Protein AF-A0A7C7MD34-F1 (afdb_monomer_lite)

Structure (mmCIF, N/CA/C/O backbone):
data_AF-A0A7C7MD34-F1
#
_entry.id   AF-A0A7C7MD34-F1
#
loop_
_atom_site.group_PDB
_atom_site.id
_atom_site.type_symbol
_atom_site.label_atom_id
_atom_site.label_alt_id
_atom_site.label_comp_id
_atom_site.label_asym_id
_atom_site.label_entity_id
_atom_site.label_seq_id
_atom_site.pdbx_PDB_ins_code
_atom_site.Cartn_x
_atom_site.Cartn_y
_atom_site.Cartn_z
_atom_site.occupancy
_atom_site.B_iso_or_equiv
_atom_site.auth_seq_id
_atom_site.auth_comp_id
_atom_site.auth_asym_id
_atom_site.auth_atom_id
_atom_site.pdbx_PDB_model_num
ATOM 1 N N . MET A 1 1 ? 6.669 -6.826 -35.133 1.00 47.53 1 MET A N 1
ATOM 2 C CA . MET A 1 1 ? 7.346 -7.184 -33.868 1.00 47.53 1 MET A CA 1
ATOM 3 C C . MET A 1 1 ? 7.899 -5.889 -33.312 1.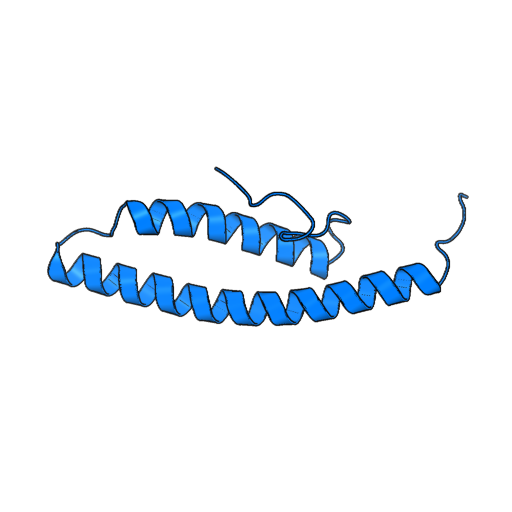00 47.53 1 MET A C 1
ATOM 5 O O . MET A 1 1 ? 8.934 -5.423 -33.766 1.00 47.53 1 MET A O 1
ATOM 9 N N . GLU A 1 2 ? 7.079 -5.226 -32.504 1.00 48.88 2 GLU A N 1
ATOM 10 C CA . GLU A 1 2 ? 7.242 -3.829 -32.090 1.00 48.88 2 GLU A CA 1
ATOM 11 C C . GLU A 1 2 ? 8.374 -3.690 -31.063 1.00 48.88 2 GLU A C 1
ATOM 13 O O . GLU A 1 2 ? 8.627 -4.618 -30.299 1.00 48.88 2 GLU A O 1
ATOM 18 N N . ALA A 1 3 ? 9.104 -2.575 -31.129 1.00 54.06 3 ALA A N 1
ATOM 19 C CA . ALA A 1 3 ? 10.425 -2.356 -30.541 1.00 54.06 3 ALA A CA 1
ATOM 20 C C . ALA A 1 3 ? 10.607 -2.931 -29.123 1.00 54.06 3 ALA A C 1
ATOM 22 O O . ALA A 1 3 ? 9.902 -2.569 -28.183 1.00 54.06 3 ALA A O 1
ATOM 23 N N . ALA A 1 4 ? 11.614 -3.794 -28.963 1.00 62.22 4 ALA A N 1
ATOM 24 C CA . ALA A 1 4 ? 12.053 -4.269 -27.661 1.00 62.22 4 ALA A CA 1
ATOM 25 C C . ALA A 1 4 ? 12.423 -3.067 -26.772 1.00 62.22 4 ALA A C 1
ATOM 27 O O . ALA A 1 4 ? 13.300 -2.276 -27.117 1.00 62.22 4 ALA A O 1
ATOM 28 N N . TYR A 1 5 ? 11.730 -2.938 -25.643 1.00 61.31 5 TYR A N 1
ATOM 29 C CA . TYR A 1 5 ? 11.911 -1.887 -24.641 1.00 61.31 5 TYR A CA 1
ATOM 30 C C . TYR A 1 5 ? 13.404 -1.632 -24.331 1.00 61.31 5 TYR A C 1
ATOM 32 O O . TYR A 1 5 ? 14.134 -2.592 -24.044 1.00 61.31 5 TYR A O 1
ATOM 40 N N . PRO A 1 6 ? 13.889 -0.375 -24.343 1.00 78.62 6 PRO A N 1
ATOM 41 C CA . PRO A 1 6 ? 15.301 -0.094 -24.107 1.00 78.62 6 PRO A CA 1
ATOM 42 C C . PRO A 1 6 ? 15.701 -0.459 -22.666 1.00 78.62 6 PRO A C 1
ATOM 44 O O . PRO A 1 6 ? 14.949 -0.267 -21.711 1.00 78.62 6 PRO A O 1
ATOM 47 N N . VAL A 1 7 ? 16.920 -0.989 -22.489 1.00 80.56 7 VAL A N 1
ATOM 48 C CA . VAL A 1 7 ? 17.426 -1.527 -21.203 1.00 80.56 7 VAL A CA 1
ATOM 49 C C . VAL A 1 7 ? 17.310 -0.520 -20.052 1.00 80.56 7 VAL A C 1
ATOM 51 O O . VAL A 1 7 ? 17.030 -0.905 -18.919 1.00 80.56 7 VAL A O 1
ATOM 54 N N . LYS A 1 8 ? 17.469 0.774 -20.346 1.00 84.25 8 LYS A N 1
ATOM 55 C CA . LYS A 1 8 ? 17.345 1.868 -19.376 1.00 84.25 8 LYS A CA 1
ATOM 56 C C . LYS A 1 8 ? 15.989 1.865 -18.663 1.00 84.25 8 LYS A C 1
ATOM 58 O O . LYS A 1 8 ? 15.947 1.947 -17.439 1.00 84.25 8 LYS A O 1
ATOM 63 N N . ASP A 1 9 ? 14.901 1.701 -19.407 1.00 85.19 9 ASP A N 1
ATOM 64 C CA . ASP A 1 9 ? 13.546 1.734 -18.851 1.00 85.19 9 ASP A CA 1
ATOM 65 C C . ASP A 1 9 ? 13.269 0.499 -17.986 1.00 85.19 9 ASP A C 1
ATOM 67 O O . ASP A 1 9 ? 12.594 0.584 -16.959 1.00 85.19 9 ASP A O 1
ATOM 71 N N . ARG A 1 10 ? 13.881 -0.642 -18.333 1.00 86.06 10 ARG A N 1
ATOM 72 C CA . ARG A 1 10 ? 13.833 -1.869 -17.523 1.00 86.06 10 ARG A CA 1
ATOM 73 C C . ARG A 1 10 ? 14.518 -1.679 -16.170 1.00 86.06 10 ARG A C 1
ATOM 75 O O . ARG A 1 10 ? 13.984 -2.116 -15.154 1.00 86.06 10 ARG A O 1
ATOM 82 N N . LEU A 1 11 ? 15.674 -1.015 -16.151 1.00 90.88 11 LEU A N 1
ATOM 83 C CA . LEU A 1 11 ? 16.398 -0.706 -14.913 1.00 90.88 11 LEU A CA 1
ATOM 84 C C . LEU A 1 11 ? 15.618 0.277 -14.034 1.00 90.88 11 LEU A C 1
ATOM 86 O O . LEU A 1 11 ? 15.547 0.085 -12.823 1.00 90.88 11 LEU A O 1
ATOM 90 N N . ILE A 1 12 ? 14.984 1.284 -14.642 1.00 90.75 12 ILE A N 1
ATOM 91 C CA . ILE A 1 12 ? 14.119 2.230 -13.926 1.00 90.75 12 ILE A CA 1
ATOM 92 C C . ILE A 1 12 ? 12.930 1.492 -13.301 1.00 90.75 12 ILE A C 1
ATOM 94 O O . ILE A 1 12 ? 12.678 1.657 -12.108 1.00 90.75 12 ILE A O 1
ATOM 98 N N . LYS A 1 13 ? 12.234 0.629 -14.057 1.00 88.94 13 LYS A N 1
ATOM 99 C CA . LYS A 1 13 ? 11.147 -0.194 -13.504 1.00 88.94 13 LYS A CA 1
ATOM 100 C C . LYS A 1 13 ? 11.646 -1.065 -12.350 1.00 88.94 13 LYS A C 1
ATOM 102 O O . LYS A 1 13 ? 11.015 -1.074 -11.301 1.00 88.94 13 LYS A O 1
ATOM 107 N N . GLY A 1 14 ? 12.796 -1.723 -12.502 1.00 92.69 14 GLY A N 1
ATOM 108 C CA . GLY A 1 14 ? 13.418 -2.512 -11.435 1.00 92.69 14 GLY A CA 1
ATOM 109 C C . GLY A 1 14 ? 13.695 -1.701 -10.162 1.00 92.69 14 GLY A C 1
ATOM 110 O O . GLY A 1 14 ? 13.407 -2.172 -9.064 1.00 92.69 14 GLY A O 1
ATOM 111 N N . LEU A 1 15 ? 14.170 -0.459 -10.292 1.00 94.31 15 LEU A N 1
ATOM 112 C CA . LEU A 1 15 ? 14.362 0.446 -9.154 1.00 94.31 15 LEU A CA 1
ATOM 113 C C . LEU A 1 15 ? 13.035 0.769 -8.452 1.00 94.31 15 LEU A C 1
ATOM 115 O O . LEU A 1 15 ? 12.964 0.715 -7.225 1.00 94.31 15 LEU A O 1
ATOM 119 N N . PHE A 1 16 ? 11.974 1.054 -9.212 1.00 94.12 16 PHE A N 1
ATOM 120 C CA . PHE A 1 16 ? 10.641 1.250 -8.636 1.00 94.12 16 PHE A CA 1
ATOM 121 C C . PHE A 1 16 ? 10.116 -0.021 -7.965 1.00 94.12 16 PHE A C 1
ATOM 123 O O . PHE A 1 16 ? 9.522 0.069 -6.897 1.00 94.12 16 PHE A O 1
ATOM 130 N N . VAL A 1 17 ? 10.356 -1.204 -8.534 1.00 95.44 17 VAL A N 1
ATOM 131 C CA . VAL A 1 17 ? 9.978 -2.480 -7.905 1.00 95.44 17 VAL A CA 1
ATOM 132 C C . VAL A 1 17 ? 10.669 -2.638 -6.548 1.00 95.44 17 VAL A C 1
ATOM 134 O O . VAL A 1 17 ? 10.009 -3.002 -5.578 1.00 95.44 17 VAL A O 1
ATOM 137 N N . LEU A 1 18 ? 11.960 -2.306 -6.438 1.00 96.00 18 LEU A N 1
ATOM 138 C CA . LEU A 1 18 ? 12.682 -2.325 -5.158 1.00 96.00 18 LEU A CA 1
ATOM 139 C C . LEU A 1 18 ? 12.129 -1.295 -4.160 1.00 96.00 18 LEU A C 1
ATOM 141 O O . LEU A 1 18 ? 11.949 -1.614 -2.984 1.00 96.00 18 LEU A O 1
ATOM 145 N N . LEU A 1 19 ? 11.813 -0.085 -4.626 1.00 96.00 19 LEU A N 1
ATOM 146 C CA . LEU A 1 19 ? 11.182 0.956 -3.810 1.00 96.00 19 LEU A CA 1
ATOM 147 C C . LEU A 1 19 ? 9.822 0.494 -3.262 1.00 96.00 19 LEU A C 1
ATOM 149 O O . LEU A 1 19 ? 9.556 0.620 -2.067 1.00 96.00 19 LEU A O 1
ATOM 153 N N . PHE A 1 20 ? 8.972 -0.076 -4.115 1.00 95.75 20 PHE A N 1
ATOM 154 C CA . PHE A 1 20 ? 7.648 -0.551 -3.720 1.00 95.75 20 PHE A CA 1
ATOM 155 C C . PHE A 1 20 ? 7.697 -1.837 -2.893 1.00 95.75 20 PHE A C 1
ATOM 157 O O . PHE A 1 20 ? 6.850 -2.019 -2.026 1.00 95.75 20 PHE A O 1
ATOM 164 N N . MET A 1 21 ? 8.713 -2.686 -3.061 1.00 95.88 21 MET A N 1
ATOM 165 C CA . MET A 1 21 ? 8.997 -3.794 -2.139 1.00 95.88 21 MET A CA 1
ATOM 166 C C . MET A 1 21 ? 9.312 -3.287 -0.726 1.00 95.88 21 MET A C 1
ATOM 168 O O . MET A 1 21 ? 8.804 -3.832 0.255 1.00 95.88 21 MET A O 1
ATOM 172 N N . PHE A 1 22 ? 10.106 -2.219 -0.606 1.00 96.00 22 PHE A N 1
ATOM 173 C CA . PHE A 1 22 ? 10.346 -1.576 0.687 1.00 96.00 22 PHE A CA 1
ATOM 174 C C . PHE A 1 22 ? 9.050 -0.982 1.263 1.00 96.00 22 PHE A C 1
ATOM 176 O O . PHE A 1 22 ? 8.716 -1.238 2.422 1.00 96.00 22 PHE A O 1
ATOM 183 N N . ALA A 1 23 ? 8.270 -0.270 0.443 1.00 94.62 23 ALA A N 1
ATOM 184 C CA . ALA A 1 23 ? 6.969 0.266 0.845 1.00 94.62 23 ALA A CA 1
ATOM 185 C C . ALA A 1 23 ? 5.987 -0.840 1.279 1.00 94.62 23 ALA A C 1
ATOM 187 O O . ALA A 1 23 ? 5.278 -0.676 2.270 1.00 94.62 23 ALA A O 1
ATOM 188 N N . PHE A 1 24 ? 5.983 -1.995 0.611 1.00 95.50 24 PHE A N 1
ATOM 189 C CA . PHE A 1 24 ? 5.189 -3.164 0.997 1.00 95.50 24 PHE A CA 1
ATOM 190 C C . PHE A 1 24 ? 5.581 -3.693 2.386 1.00 95.50 24 PHE A C 1
ATOM 192 O O . PHE A 1 24 ? 4.716 -4.074 3.177 1.00 95.50 24 PHE A O 1
ATOM 199 N N . GLY A 1 25 ? 6.871 -3.651 2.733 1.00 95.38 25 GLY A N 1
ATOM 200 C CA . GLY A 1 25 ? 7.345 -3.933 4.091 1.00 95.38 25 GLY A CA 1
ATOM 201 C C . GLY A 1 25 ? 6.743 -2.986 5.136 1.00 95.38 25 GLY A C 1
ATOM 202 O O . GLY A 1 25 ? 6.250 -3.442 6.171 1.00 95.38 25 GLY A O 1
ATOM 203 N N . VAL A 1 26 ? 6.701 -1.683 4.838 1.00 96.25 26 VAL A N 1
ATOM 204 C CA . VAL A 1 26 ? 6.036 -0.676 5.688 1.00 96.25 26 VAL A CA 1
ATOM 205 C C . VAL A 1 26 ? 4.534 -0.951 5.791 1.00 96.25 26 VAL A C 1
ATOM 207 O O . VAL A 1 26 ? 3.973 -0.878 6.883 1.00 96.25 26 VAL A O 1
ATOM 210 N N . CYS A 1 27 ? 3.888 -1.349 4.692 1.00 96.06 27 CYS A N 1
ATOM 211 C CA . CYS A 1 27 ? 2.475 -1.722 4.693 1.00 96.06 27 CYS A CA 1
ATOM 212 C C . CYS A 1 27 ? 2.205 -2.915 5.619 1.00 96.06 27 CYS A C 1
ATOM 214 O O . CYS A 1 27 ? 1.269 -2.882 6.411 1.00 96.06 27 CYS A O 1
ATOM 216 N N . ARG A 1 28 ? 3.048 -3.953 5.596 1.00 96.00 28 ARG A N 1
ATOM 217 C CA . ARG A 1 28 ? 2.927 -5.078 6.542 1.00 96.00 28 ARG A CA 1
ATOM 218 C C . ARG A 1 28 ? 2.994 -4.620 7.997 1.00 96.00 28 ARG A C 1
ATOM 220 O O . ARG A 1 28 ? 2.213 -5.098 8.813 1.00 96.00 28 ARG A O 1
ATOM 227 N N . PHE A 1 29 ? 3.904 -3.705 8.322 1.00 96.62 29 PHE A N 1
ATOM 228 C CA . PHE A 1 29 ? 3.996 -3.153 9.673 1.00 96.62 29 PHE A CA 1
ATOM 229 C C . PHE A 1 29 ? 2.735 -2.362 10.050 1.00 96.62 29 PHE A C 1
ATOM 231 O O . PHE A 1 29 ? 2.174 -2.566 11.128 1.00 96.62 29 PHE A O 1
ATOM 238 N N . LEU A 1 30 ? 2.244 -1.515 9.142 1.00 96.31 30 LEU A N 1
ATOM 239 C CA . LEU A 1 30 ? 1.018 -0.750 9.350 1.00 96.31 30 LEU A CA 1
ATOM 240 C C . LEU A 1 30 ? -0.208 -1.661 9.508 1.00 96.31 30 LEU A C 1
ATOM 242 O O . LEU A 1 30 ? -1.044 -1.401 10.366 1.00 96.31 30 LEU A O 1
ATOM 246 N N . LEU A 1 31 ? -0.288 -2.763 8.758 1.00 96.69 31 LEU A N 1
ATOM 247 C CA . LEU A 1 31 ? -1.344 -3.763 8.911 1.00 96.69 31 LEU A CA 1
ATOM 248 C C . LEU A 1 31 ? -1.366 -4.340 10.330 1.00 96.69 31 LEU A C 1
ATOM 250 O O . LEU A 1 31 ? -2.430 -4.400 10.943 1.00 96.69 31 LEU A O 1
ATOM 254 N N . CYS A 1 32 ? -0.204 -4.720 10.873 1.00 97.19 32 CYS A N 1
ATOM 255 C CA . CYS A 1 32 ? -0.109 -5.195 12.255 1.00 97.19 32 CYS A CA 1
ATOM 256 C C . CYS A 1 32 ? -0.635 -4.147 13.247 1.00 97.19 32 CYS A C 1
ATOM 258 O O . CYS A 1 32 ? -1.354 -4.492 14.183 1.00 97.19 32 CYS A O 1
ATOM 260 N N . PHE A 1 33 ? -0.318 -2.870 13.021 1.00 97.31 33 PHE A N 1
ATOM 261 C CA . PHE A 1 33 ? -0.802 -1.772 13.854 1.00 97.31 33 PHE A CA 1
ATOM 262 C C . PHE A 1 33 ? -2.323 -1.578 13.749 1.00 97.31 33 PHE A C 1
ATOM 264 O O . PHE A 1 33 ? -2.993 -1.460 14.773 1.00 97.31 33 PHE A O 1
ATOM 271 N N . ILE A 1 34 ? -2.888 -1.616 12.537 1.00 96.31 34 ILE A N 1
ATOM 272 C CA . ILE A 1 34 ? -4.340 -1.540 12.307 1.00 96.31 34 ILE A CA 1
ATOM 273 C C . ILE A 1 34 ? -5.056 -2.685 13.031 1.00 96.31 34 ILE A C 1
ATOM 275 O O . ILE A 1 34 ? -6.044 -2.441 13.719 1.00 96.31 34 ILE A O 1
ATOM 279 N N . VAL A 1 35 ? -4.555 -3.919 12.909 1.00 96.56 35 VAL A N 1
ATOM 280 C CA . VAL A 1 35 ? -5.136 -5.099 13.573 1.00 96.56 35 VAL A CA 1
ATOM 281 C C . VAL A 1 35 ? -5.085 -4.953 15.093 1.00 96.56 35 VAL A C 1
ATOM 283 O O . VAL A 1 35 ? -6.082 -5.207 15.764 1.00 96.56 35 VAL A O 1
ATOM 286 N N . PHE A 1 36 ? -3.955 -4.496 15.635 1.00 97.50 36 PHE A N 1
ATOM 287 C CA . PHE A 1 36 ? -3.809 -4.247 17.067 1.00 97.50 36 PHE A CA 1
ATOM 288 C C . PHE A 1 36 ? -4.803 -3.192 17.574 1.00 97.50 36 PHE A C 1
ATOM 290 O O . PHE A 1 36 ? -5.463 -3.404 18.590 1.00 97.50 36 PHE A O 1
ATOM 297 N N . LEU A 1 37 ? -4.953 -2.077 16.852 1.00 96.75 37 LEU A N 1
ATOM 298 C CA . LEU A 1 37 ? -5.918 -1.039 17.209 1.00 96.75 37 LEU A CA 1
ATOM 299 C C . LEU A 1 37 ? -7.363 -1.525 17.097 1.00 96.75 37 LEU A C 1
ATOM 301 O O . LEU A 1 37 ? -8.155 -1.234 17.988 1.00 96.75 37 LEU A O 1
ATOM 305 N N . GLN A 1 38 ? -7.709 -2.271 16.042 1.00 96.44 38 GLN A N 1
ATOM 306 C CA . GLN A 1 38 ? -9.051 -2.842 15.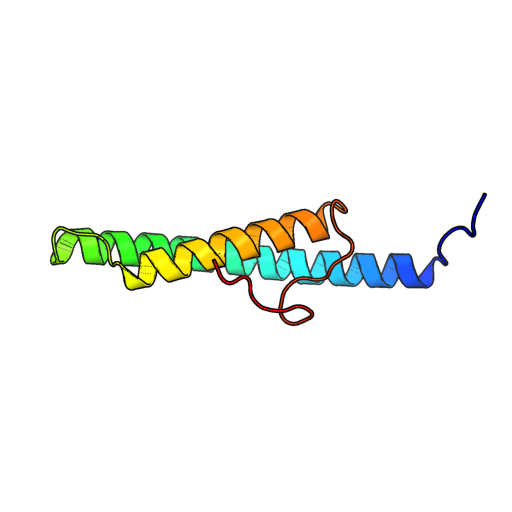906 1.00 96.44 38 GLN A CA 1
ATOM 307 C C . GLN A 1 38 ? -9.391 -3.751 17.081 1.00 96.44 38 GLN A C 1
ATOM 309 O O . GLN A 1 38 ? -10.469 -3.630 17.654 1.00 96.44 38 GLN A O 1
ATOM 314 N N . PHE A 1 39 ? -8.451 -4.607 17.478 1.00 96.50 39 PHE A N 1
ATOM 315 C CA . PHE A 1 39 ? -8.617 -5.474 18.637 1.00 96.50 39 PHE A CA 1
ATOM 316 C C . PHE A 1 39 ? -8.802 -4.680 19.939 1.00 96.50 39 PHE A C 1
ATOM 318 O O . PHE A 1 39 ? -9.636 -5.035 20.767 1.00 96.50 39 PHE A O 1
ATOM 325 N N . LEU A 1 40 ? -8.069 -3.576 20.118 1.00 97.00 40 LEU A N 1
ATOM 326 C CA . LEU A 1 40 ? -8.228 -2.716 21.291 1.00 97.00 40 LEU A CA 1
ATOM 327 C C . LEU A 1 40 ? -9.604 -2.029 21.328 1.00 97.00 40 LEU A C 1
ATOM 329 O O . LEU A 1 40 ? -10.209 -1.945 22.395 1.00 97.00 40 LEU A O 1
ATOM 333 N N . PHE A 1 41 ? -10.103 -1.553 20.183 1.00 95.62 41 PHE A N 1
ATOM 334 C CA . PHE A 1 41 ? -11.449 -0.980 20.087 1.00 95.62 41 PHE A CA 1
ATOM 335 C C . PHE A 1 41 ? -12.528 -2.017 20.383 1.00 95.62 41 PHE A C 1
ATOM 337 O O . PHE A 1 41 ? -13.409 -1.741 21.191 1.00 95.62 41 PHE A O 1
ATOM 344 N N . ASP A 1 42 ? -12.411 -3.213 19.811 1.00 95.94 42 ASP A N 1
ATOM 345 C CA . ASP A 1 42 ? -13.336 -4.317 20.066 1.00 95.94 42 ASP A CA 1
ATOM 346 C C . ASP A 1 42 ? -13.383 -4.680 21.560 1.00 95.94 42 ASP A C 1
ATOM 348 O O . ASP A 1 42 ? -14.457 -4.813 22.141 1.00 95.94 42 ASP A O 1
ATOM 352 N N . LEU A 1 43 ? -12.225 -4.716 22.232 1.00 96.62 43 LEU A N 1
ATOM 353 C CA . LEU A 1 43 ? -12.141 -5.019 23.663 1.00 96.62 43 LEU A CA 1
ATOM 354 C C . LEU A 1 43 ? -12.781 -3.944 24.559 1.00 96.62 43 LEU A C 1
ATOM 356 O O . LEU A 1 43 ? -13.364 -4.273 25.591 1.00 96.62 43 LEU A O 1
ATOM 360 N N . ILE A 1 44 ? -12.635 -2.663 24.209 1.00 96.06 44 ILE A N 1
ATOM 361 C CA . ILE A 1 44 ? -13.108 -1.542 25.039 1.00 96.06 44 ILE A CA 1
ATOM 362 C C . ILE A 1 44 ? -14.573 -1.201 24.737 1.00 96.06 44 ILE A C 1
ATOM 364 O O . ILE A 1 44 ? -15.345 -0.934 25.657 1.00 96.06 44 ILE A O 1
ATOM 368 N N . SER A 1 45 ? -14.946 -1.167 23.459 1.00 92.50 45 SER A N 1
ATOM 369 C CA . SER A 1 45 ? -16.258 -0.713 22.983 1.00 92.50 45 SER A CA 1
ATOM 370 C C . SER A 1 45 ? -17.230 -1.860 22.698 1.00 92.50 45 SER A C 1
ATOM 372 O O . SER A 1 45 ? -18.423 -1.604 22.567 1.00 92.50 45 SER A O 1
ATOM 374 N N . GLY A 1 46 ? -16.752 -3.107 22.624 1.00 93.69 46 GLY A N 1
ATOM 375 C CA . GLY A 1 46 ? -17.558 -4.271 22.235 1.00 93.69 46 GLY A CA 1
ATOM 376 C C . GLY A 1 46 ? -17.862 -4.341 20.736 1.00 93.69 46 GLY A C 1
ATOM 377 O O . GLY A 1 46 ? -18.622 -5.208 20.310 1.00 93.69 46 GLY A O 1
ATOM 378 N N . GLU A 1 47 ? -17.304 -3.420 19.947 1.00 92.19 47 GLU A N 1
ATOM 379 C CA . GLU A 1 47 ? -17.419 -3.393 18.495 1.00 92.19 47 GLU A CA 1
ATOM 380 C C . GLU A 1 47 ? -16.129 -2.857 17.846 1.00 92.19 47 GLU A C 1
ATOM 382 O O . GLU A 1 47 ? -15.463 -1.978 18.411 1.00 92.19 47 GLU A O 1
ATOM 387 N N . PRO A 1 48 ? -15.769 -3.333 16.639 1.00 91.81 48 PRO A N 1
ATOM 388 C CA . PRO A 1 48 ? -14.669 -2.771 15.867 1.00 91.81 48 PRO A CA 1
ATOM 389 C C . PRO A 1 48 ? -14.910 -1.307 15.486 1.00 91.81 48 PRO A C 1
ATOM 391 O O . PRO A 1 48 ? -16.037 -0.848 15.290 1.00 91.81 48 PRO A O 1
ATOM 394 N N . ASN A 1 49 ? -13.830 -0.561 15.274 1.00 94.62 49 ASN A N 1
ATOM 395 C CA . ASN A 1 49 ? -13.933 0.834 14.874 1.00 94.62 49 ASN A CA 1
ATOM 396 C C . ASN A 1 49 ? -14.286 0.966 13.382 1.00 94.62 49 ASN A C 1
ATOM 398 O O . ASN A 1 49 ? -13.473 0.663 12.505 1.00 94.62 49 ASN A O 1
ATOM 402 N N . ASN A 1 50 ? -15.474 1.505 13.094 1.00 94.19 50 ASN A N 1
ATOM 403 C CA . ASN A 1 50 ? -15.979 1.687 11.727 1.00 94.19 50 ASN A CA 1
ATOM 404 C C . ASN A 1 50 ? -15.082 2.561 10.834 1.00 94.19 50 ASN A C 1
ATOM 406 O O . ASN A 1 50 ? -14.905 2.257 9.656 1.00 94.19 50 ASN A O 1
ATOM 410 N N . ARG A 1 51 ? -14.471 3.625 11.373 1.00 92.94 51 ARG A N 1
ATOM 411 C CA . ARG A 1 51 ? -13.557 4.485 10.595 1.00 92.94 51 ARG A CA 1
ATOM 412 C C . ARG A 1 51 ? -12.275 3.742 10.237 1.00 92.94 51 ARG A C 1
ATOM 414 O O . ARG A 1 51 ? -11.775 3.865 9.124 1.00 92.94 51 ARG A O 1
ATOM 421 N N . LEU A 1 52 ? -11.764 2.944 11.172 1.00 94.00 52 LEU A N 1
ATOM 422 C CA .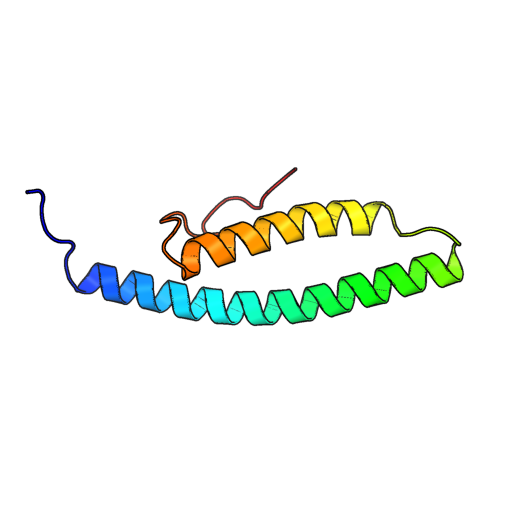 LEU A 1 52 ? -10.582 2.121 10.945 1.00 94.00 52 LEU A CA 1
ATOM 423 C C . LEU A 1 52 ? -10.870 0.970 9.964 1.00 94.00 52 LEU A C 1
ATOM 425 O O . LEU A 1 52 ? -9.981 0.608 9.200 1.00 94.00 52 LEU A O 1
ATOM 429 N N . CYS A 1 53 ? -12.103 0.448 9.926 1.00 94.31 53 CYS A N 1
ATOM 430 C CA . CYS A 1 53 ? -12.557 -0.499 8.898 1.00 94.31 53 CYS A CA 1
ATOM 431 C C . CYS A 1 53 ? -12.602 0.131 7.499 1.00 94.31 53 CYS A C 1
ATOM 433 O O . CYS A 1 53 ? -12.183 -0.496 6.530 1.00 94.31 53 CYS A O 1
ATOM 435 N N . GLN A 1 5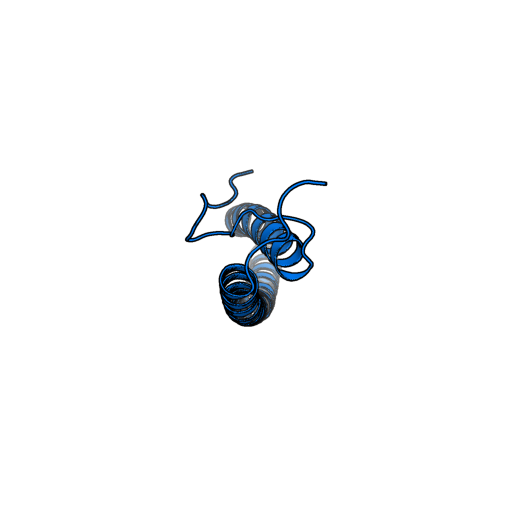4 ? -13.096 1.366 7.377 1.00 93.94 54 GLN A N 1
ATOM 436 C CA . GLN A 1 54 ? -13.108 2.076 6.091 1.00 93.94 54 GLN A CA 1
ATOM 437 C C . GLN A 1 54 ? -11.680 2.303 5.584 1.00 93.94 54 GLN A C 1
ATOM 439 O O . GLN A 1 54 ? -11.350 1.910 4.467 1.00 93.94 54 GLN A O 1
ATOM 444 N N . PHE A 1 55 ? -10.799 2.817 6.448 1.00 94.19 55 PHE A N 1
ATOM 445 C CA . PHE A 1 55 ? -9.387 2.999 6.113 1.00 94.19 55 PHE A CA 1
ATOM 446 C C . PHE A 1 55 ? -8.690 1.680 5.750 1.00 94.19 55 PHE A C 1
ATOM 448 O O . PHE A 1 55 ? -7.923 1.629 4.790 1.00 94.19 55 PHE A O 1
ATOM 455 N N . SER A 1 56 ? -8.950 0.594 6.488 1.00 94.25 56 SER A N 1
ATOM 456 C CA . SER A 1 56 ? -8.336 -0.703 6.191 1.00 94.25 56 SER A CA 1
ATOM 457 C C . SER A 1 56 ? -8.813 -1.290 4.860 1.00 94.25 56 SER A C 1
ATOM 459 O O . SER A 1 56 ? -8.051 -2.024 4.228 1.00 94.25 56 SER A O 1
ATOM 461 N N . SER A 1 57 ? -10.025 -0.946 4.407 1.00 95.19 57 SER A N 1
ATOM 462 C CA . SER A 1 57 ? -10.512 -1.315 3.077 1.00 95.19 57 SER A CA 1
ATOM 463 C C . SER A 1 57 ? -9.691 -0.640 1.980 1.00 95.19 57 SER A C 1
ATOM 465 O O . SER A 1 57 ? -9.113 -1.350 1.162 1.00 95.19 57 SER A O 1
ATOM 467 N N . GLU A 1 58 ? -9.553 0.689 2.016 1.00 95.31 58 GLU A N 1
ATOM 468 C CA . GLU A 1 58 ? -8.719 1.434 1.055 1.00 95.31 58 GLU A CA 1
ATOM 469 C C . GLU A 1 58 ? -7.259 0.953 1.088 1.00 95.31 58 GLU A C 1
ATOM 471 O O . GLU A 1 58 ? -6.616 0.734 0.061 1.00 95.31 58 GLU A O 1
ATOM 476 N N . PHE A 1 59 ? -6.735 0.711 2.290 1.00 95.94 59 PHE A N 1
ATOM 477 C CA . PHE A 1 59 ? -5.376 0.222 2.487 1.00 95.94 59 PHE A CA 1
ATOM 478 C C . PHE A 1 59 ? -5.145 -1.175 1.889 1.00 95.94 59 PHE A C 1
ATOM 480 O O . PHE A 1 59 ? -4.077 -1.448 1.335 1.00 95.94 59 PHE A O 1
ATOM 487 N N . LYS A 1 60 ? -6.140 -2.065 1.969 1.00 95.94 60 LYS A N 1
ATOM 488 C CA . LYS A 1 60 ? -6.106 -3.386 1.327 1.00 95.94 60 LYS A CA 1
ATOM 489 C C . LYS A 1 60 ? -6.014 -3.248 -0.195 1.00 95.94 60 LYS A C 1
ATOM 491 O O . LYS A 1 60 ? -5.236 -3.978 -0.809 1.00 95.94 60 LYS A O 1
ATOM 496 N N . ASP A 1 61 ? -6.752 -2.317 -0.793 1.00 95.88 61 ASP A N 1
ATOM 497 C CA . ASP A 1 61 ? -6.692 -2.089 -2.241 1.00 95.88 61 ASP A CA 1
ATOM 498 C C . ASP A 1 61 ? -5.336 -1.505 -2.655 1.00 95.88 61 ASP A C 1
ATOM 500 O O . ASP A 1 61 ? -4.732 -1.978 -3.617 1.00 95.88 61 ASP A O 1
ATOM 504 N N . TYR A 1 62 ? -4.777 -0.589 -1.857 1.00 96.44 62 TYR A N 1
ATOM 505 C CA . TYR A 1 62 ? -3.422 -0.075 -2.079 1.00 96.44 62 TYR A CA 1
ATOM 506 C C . TYR A 1 62 ? -2.366 -1.190 -2.032 1.00 96.44 62 TYR A C 1
ATOM 508 O O . TYR A 1 62 ? -1.485 -1.262 -2.892 1.00 96.44 62 TYR A O 1
ATOM 516 N N . ILE A 1 63 ? -2.463 -2.116 -1.069 1.00 96.69 63 ILE A N 1
ATOM 517 C CA . ILE A 1 63 ? -1.583 -3.293 -1.023 1.00 96.69 63 ILE A CA 1
ATOM 518 C C . ILE A 1 63 ? -1.709 -4.119 -2.311 1.00 96.69 63 ILE A C 1
ATOM 520 O O . ILE A 1 63 ? -0.692 -4.578 -2.839 1.00 96.69 63 ILE A O 1
ATOM 524 N N . ALA A 1 64 ? -2.926 -4.310 -2.827 1.00 96.38 64 ALA A N 1
ATOM 525 C CA . ALA A 1 64 ? -3.150 -5.057 -4.060 1.00 96.38 64 ALA A CA 1
ATOM 526 C C . ALA A 1 64 ? -2.506 -4.369 -5.276 1.00 96.38 64 ALA A C 1
ATOM 528 O O . ALA A 1 64 ? -1.854 -5.045 -6.074 1.00 96.38 64 ALA A O 1
ATOM 529 N N . GLU A 1 65 ? -2.602 -3.041 -5.383 1.00 96.31 65 GLU A N 1
ATOM 530 C CA . GLU A 1 65 ? -1.921 -2.261 -6.427 1.00 96.31 65 GLU A CA 1
ATOM 531 C C . GLU A 1 65 ? -0.397 -2.409 -6.349 1.00 96.31 65 GLU A C 1
ATOM 533 O O . GLU A 1 65 ? 0.263 -2.652 -7.365 1.00 96.31 65 GLU A O 1
ATOM 538 N N . VAL A 1 66 ? 0.171 -2.329 -5.140 1.00 96.56 66 VAL A N 1
ATOM 539 C CA . VAL A 1 66 ? 1.608 -2.539 -4.910 1.00 96.56 66 VAL A CA 1
ATOM 540 C C . VAL A 1 66 ? 2.026 -3.936 -5.354 1.00 96.56 66 VAL A C 1
ATOM 542 O O . VAL A 1 66 ? 3.002 -4.069 -6.096 1.00 96.56 66 VAL A O 1
ATOM 545 N N . VAL A 1 67 ? 1.281 -4.972 -4.955 1.00 96.75 67 VAL A N 1
ATOM 546 C CA . VAL A 1 67 ? 1.548 -6.361 -5.356 1.00 96.75 67 VAL A CA 1
ATOM 547 C C . VAL A 1 67 ? 1.476 -6.503 -6.874 1.00 96.75 67 VAL A C 1
ATOM 549 O O . VAL A 1 67 ? 2.389 -7.081 -7.468 1.00 96.75 67 VAL A O 1
ATOM 552 N N . ALA A 1 68 ? 0.450 -5.946 -7.518 1.00 96.25 68 ALA A N 1
ATOM 553 C CA . ALA A 1 68 ? 0.301 -5.996 -8.969 1.00 96.25 68 ALA A CA 1
ATOM 554 C C . ALA A 1 68 ? 1.485 -5.330 -9.691 1.00 96.25 68 ALA A C 1
ATOM 556 O O . ALA A 1 68 ? 2.009 -5.888 -10.657 1.00 96.25 68 ALA A O 1
ATOM 557 N N . PHE A 1 69 ? 1.964 -4.186 -9.197 1.00 95.31 69 PHE A N 1
ATOM 558 C CA . PHE A 1 69 ? 3.114 -3.491 -9.776 1.00 95.31 69 PHE A CA 1
ATOM 559 C C . PHE A 1 69 ? 4.423 -4.285 -9.622 1.00 95.31 69 PHE A C 1
ATOM 561 O O . PHE A 1 69 ? 5.134 -4.516 -10.604 1.00 95.31 69 PHE A O 1
ATOM 568 N N . VAL A 1 70 ? 4.744 -4.751 -8.407 1.00 95.75 70 VAL A N 1
ATOM 569 C CA . VAL A 1 70 ? 6.023 -5.446 -8.140 1.00 95.75 70 VAL A CA 1
ATOM 570 C C . VAL A 1 70 ? 6.104 -6.832 -8.783 1.00 95.75 70 VAL A C 1
ATOM 572 O O . VAL A 1 70 ? 7.198 -7.323 -9.055 1.00 95.75 70 VAL A O 1
ATOM 575 N N . THR A 1 71 ? 4.955 -7.447 -9.067 1.00 95.50 71 THR A N 1
ATOM 576 C CA . THR A 1 71 ? 4.850 -8.736 -9.773 1.00 95.50 71 THR A CA 1
ATOM 577 C C . THR A 1 71 ? 4.647 -8.584 -11.280 1.00 95.50 71 THR A C 1
ATOM 579 O O . THR A 1 71 ? 4.399 -9.575 -11.962 1.00 95.50 71 THR A O 1
ATOM 582 N N . TYR A 1 72 ? 4.799 -7.368 -11.818 1.00 92.81 72 TYR A N 1
ATOM 583 C CA . TYR A 1 72 ? 4.679 -7.070 -13.249 1.00 92.81 72 TYR A CA 1
ATOM 584 C C . TYR A 1 72 ? 3.286 -7.362 -13.843 1.00 92.81 72 TYR A C 1
ATOM 586 O O . TYR A 1 72 ? 3.155 -7.442 -15.061 1.00 92.81 72 TYR A O 1
ATOM 594 N N . GLN A 1 73 ? 2.246 -7.478 -13.012 1.00 94.25 73 GLN A N 1
ATOM 595 C CA . GLN A 1 73 ? 0.852 -7.604 -13.459 1.00 94.25 73 GLN A CA 1
ATOM 596 C C . GLN A 1 73 ? 0.264 -6.252 -13.896 1.00 94.25 73 GLN A C 1
ATOM 598 O O . GLN A 1 73 ? -0.708 -6.218 -14.645 1.00 94.25 73 GLN A O 1
ATOM 603 N N . SER A 1 74 ? 0.855 -5.142 -13.444 1.00 91.44 74 SER A N 1
ATOM 604 C CA . SER A 1 74 ? 0.483 -3.778 -13.825 1.00 91.44 74 SER A CA 1
ATOM 605 C C . SER A 1 74 ? 1.723 -2.922 -14.099 1.00 91.44 74 SER A C 1
ATOM 607 O O . SER A 1 74 ? 2.757 -3.067 -13.442 1.00 91.44 74 SER A O 1
ATOM 609 N N . ASP A 1 75 ? 1.616 -2.012 -15.069 1.00 89.62 75 ASP A N 1
ATOM 610 C CA . ASP A 1 75 ? 2.614 -0.969 -15.350 1.00 89.62 75 ASP A CA 1
ATOM 611 C C . ASP A 1 75 ? 2.294 0.365 -14.654 1.00 89.62 75 ASP A C 1
ATOM 613 O O . ASP A 1 75 ? 3.130 1.278 -14.613 1.00 89.62 75 ASP A O 1
ATOM 617 N N . THR A 1 76 ? 1.101 0.475 -14.068 1.00 89.75 76 THR A N 1
ATOM 618 C CA . THR A 1 76 ? 0.683 1.636 -13.285 1.00 89.75 76 THR A CA 1
ATOM 619 C C . THR A 1 76 ? 1.410 1.630 -11.946 1.00 89.75 76 THR A C 1
ATOM 621 O O . THR A 1 76 ? 1.326 0.670 -11.184 1.00 89.75 76 THR A O 1
ATOM 624 N N . LYS A 1 77 ? 2.141 2.712 -11.662 1.00 92.81 77 LYS A N 1
ATOM 625 C CA . LYS A 1 77 ? 2.812 2.912 -10.373 1.00 92.81 77 LYS A CA 1
ATOM 626 C C . LYS A 1 77 ? 1.762 3.305 -9.327 1.00 92.81 77 LYS A C 1
ATOM 628 O O . LYS A 1 77 ? 1.043 4.258 -9.613 1.00 92.81 77 LYS A O 1
ATOM 633 N N . PRO A 1 78 ? 1.716 2.649 -8.156 1.00 94.06 78 PRO A N 1
ATOM 634 C CA . PRO A 1 78 ? 0.828 3.032 -7.058 1.00 94.06 78 PRO A CA 1
ATOM 635 C C . PRO A 1 78 ? 1.103 4.446 -6.519 1.00 94.06 78 PRO A C 1
ATOM 637 O O . PRO A 1 78 ? 2.105 5.089 -6.867 1.00 94.06 78 PRO A O 1
ATOM 640 N N . PHE A 1 79 ? 0.251 4.908 -5.598 1.00 92.81 79 PHE A N 1
ATOM 641 C CA . PHE A 1 79 ? 0.481 6.123 -4.810 1.00 92.81 79 PHE A CA 1
ATOM 642 C C . PHE A 1 79 ? 1.922 6.153 -4.247 1.00 92.81 79 PHE A C 1
ATOM 644 O O . PHE A 1 79 ? 2.418 5.121 -3.785 1.00 92.81 79 PHE A O 1
ATOM 651 N N . PRO A 1 80 ? 2.633 7.298 -4.27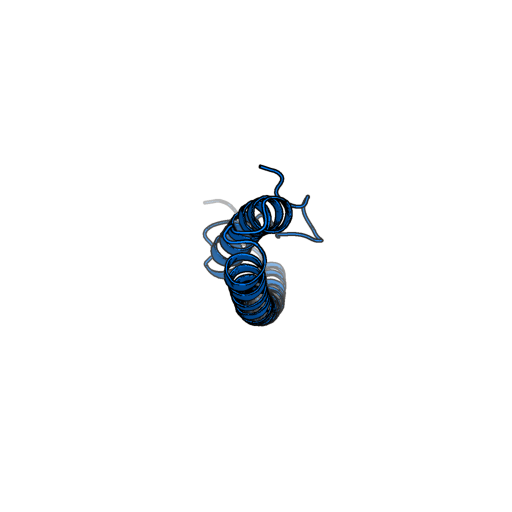9 1.00 92.00 80 PRO A N 1
ATOM 652 C CA . PRO A 1 80 ? 2.171 8.654 -4.608 1.00 92.00 80 PRO A CA 1
ATOM 653 C C . PRO A 1 80 ? 2.224 9.028 -6.098 1.00 92.00 80 PRO A C 1
ATOM 655 O O . PRO A 1 80 ? 2.102 10.203 -6.434 1.00 92.00 80 PRO A O 1
ATOM 658 N N . PHE A 1 81 ? 2.447 8.067 -6.997 1.00 92.88 81 PHE A N 1
ATOM 659 C CA . PHE A 1 81 ? 2.539 8.335 -8.440 1.00 92.88 81 PHE A CA 1
ATOM 660 C C . PHE A 1 81 ? 1.206 8.157 -9.179 1.00 92.88 81 PHE A C 1
ATOM 662 O O . PHE A 1 81 ? 1.087 8.591 -10.324 1.00 92.88 81 PHE A O 1
ATOM 669 N N . SER A 1 82 ? 0.230 7.537 -8.522 1.00 92.62 82 SER A N 1
ATOM 670 C CA . SER A 1 82 ? -1.181 7.494 -8.897 1.00 92.62 82 SER A CA 1
ATOM 671 C C . SER A 1 82 ? -2.039 8.017 -7.747 1.00 92.62 82 SER A C 1
ATOM 673 O O . SER A 1 82 ? -1.546 8.244 -6.636 1.00 92.62 82 SER A O 1
ATOM 675 N N . ASP A 1 83 ? -3.332 8.180 -8.011 1.00 93.31 83 ASP A N 1
ATOM 676 C CA . ASP A 1 83 ? -4.300 8.469 -6.963 1.00 93.31 83 ASP A CA 1
ATOM 677 C C . ASP A 1 83 ? -4.342 7.345 -5.922 1.00 93.31 83 ASP A C 1
ATOM 679 O O . ASP A 1 83 ? -4.097 6.176 -6.223 1.00 93.31 83 ASP A O 1
ATOM 683 N N . TRP A 1 84 ? -4.644 7.727 -4.681 1.00 92.00 84 TRP A N 1
ATOM 684 C CA . TRP A 1 84 ? -4.934 6.775 -3.615 1.00 92.00 84 TRP A CA 1
ATOM 685 C C . TRP A 1 84 ? -6.244 6.036 -3.926 1.00 92.00 84 TRP A C 1
ATOM 687 O O . TRP A 1 84 ? -7.213 6.703 -4.314 1.00 92.00 84 TRP A O 1
ATOM 697 N N . PRO A 1 85 ? -6.310 4.706 -3.735 1.00 90.31 85 PRO A N 1
ATOM 698 C 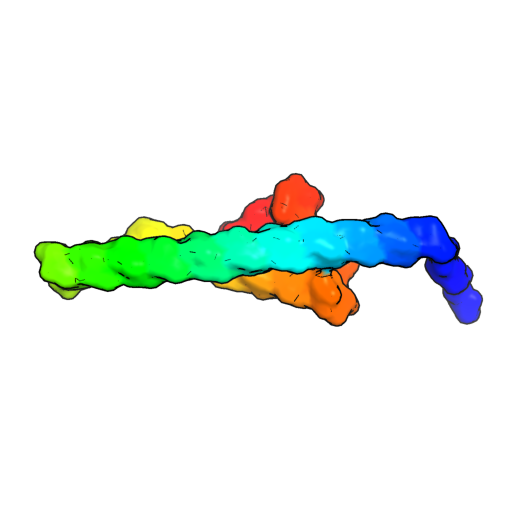CA . PRO A 1 85 ? -7.535 3.955 -3.957 1.00 90.31 85 PRO A CA 1
ATOM 699 C C . PRO A 1 85 ? -8.624 4.430 -2.998 1.00 90.31 85 PRO A C 1
ATOM 701 O O . PRO A 1 85 ? -8.437 4.488 -1.785 1.00 90.31 85 PRO A O 1
ATOM 704 N N . LYS A 1 86 ? -9.775 4.784 -3.559 1.00 83.75 86 LYS A N 1
ATOM 705 C CA . LYS A 1 86 ? -10.968 5.184 -2.813 1.00 83.75 86 LYS A CA 1
ATOM 706 C C . LYS A 1 86 ? -12.074 4.220 -3.206 1.00 83.75 86 LYS A C 1
ATOM 708 O O . LYS A 1 86 ? -12.504 4.242 -4.359 1.00 83.75 86 LYS A O 1
ATOM 713 N N . ASN A 1 87 ? -12.458 3.364 -2.268 1.00 59.31 87 ASN A N 1
ATOM 714 C CA . ASN A 1 87 ? -13.607 2.469 -2.386 1.00 59.31 87 ASN A CA 1
ATOM 715 C C . ASN A 1 87 ? -14.839 3.089 -1.727 1.00 59.31 87 ASN A C 1
ATOM 717 O O . ASN A 1 87 ? -14.666 3.792 -0.707 1.00 59.31 87 ASN A O 1
#

Foldseek 3Di:
DDDDDDVVVVVVLVVLLVVLVVVLVVLVVVVVVLVVQQVVCCVPVVHGDPVSVQVVVLSVVLNVQSVCSNVVVDPDRGPPSDDRDHD

Secondary structure (DSSP, 8-state):
------HHHHHHHHHHHHHHHHHHHHHHHHHHHHHHHHHHHHHHHSS--HHHHHHHHHHHHHHHHHHHHHTTS--S--TTSSPPP--

pLDDT: mean 91.16, std 10.44, range [47.53, 97.5]

Sequence (87 aa):
MEAAYPVKDRLIKGLFVLLFMFAFGVCRFLLCFIVFLQFLFDLISGEPNNRLCQFSSEFKDYIAEVVAFVTYQSDTKPFPFSDWPKN

Radius of gyration: 17.08 Å; chains: 1; bounding box: 35×17×59 Å